Protein AF-A0A7S1QTH7-F1 (afdb_monomer_lite)

Sequence (129 aa):
GIDVVLNSLSHDDYIPRSLALLRKGGRFMEIGKRGIWSHEQMRAARPDVMYEKIAADTMMEKESWRYNEYLKRLLSRAQEGHLRPINVHSFQGLERGVAAMQFLQRASNIGKVVISQPSRMACRPDAAP

pLDDT: mean 91.62, std 9.99, range [51.38, 98.38]

Organism: Alexandrium catenella (NCBI:txid2925)

Radius of gyration: 20.34 Å; chains: 1; bounding box: 53×31×50 Å

Secondary structure (DSSP, 8-state):
-EEEEEE---STTHHHHHHHHEEEEEEEEE---SSPPPHHHHHHH-TTSEEEE--HHHHHHH-HHHHHHHHHHHHHHHHTT--PPPPEEEEESGGGHHHHHHHHHTT--SSEEEEE---S-PPPTT---

Structure (mmCIF, N/CA/C/O backbone):
data_AF-A0A7S1QTH7-F1
#
_entry.id   AF-A0A7S1QTH7-F1
#
loop_
_atom_site.group_PDB
_atom_site.id
_atom_site.type_symbol
_atom_site.label_atom_id
_atom_site.label_alt_id
_atom_site.label_comp_id
_atom_site.label_asym_id
_atom_site.label_entity_id
_atom_site.label_seq_id
_atom_site.pdbx_PDB_ins_code
_atom_site.Cartn_x
_atom_site.Cartn_y
_atom_site.Cartn_z
_atom_site.occupancy
_atom_site.B_iso_or_equiv
_atom_site.auth_seq_id
_ato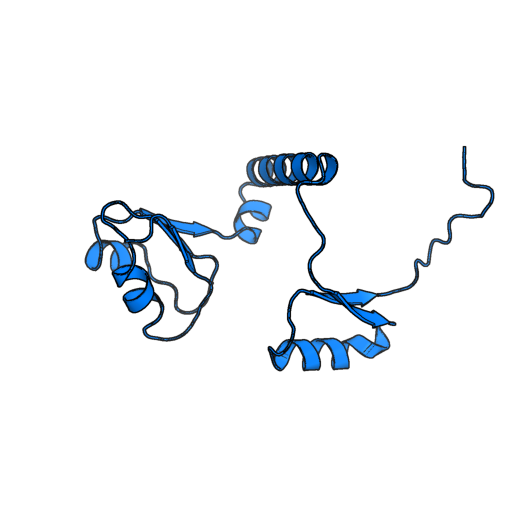m_site.auth_comp_id
_atom_site.auth_asym_id
_atom_site.auth_atom_id
_atom_site.pdbx_PDB_model_num
ATOM 1 N N . GLY A 1 1 ? 1.737 -13.104 -18.214 1.00 88.88 1 GLY A N 1
ATOM 2 C CA . GLY A 1 1 ? 2.235 -12.265 -17.107 1.00 88.88 1 GLY A CA 1
ATOM 3 C C . GLY A 1 1 ? 1.075 -11.555 -16.445 1.00 88.88 1 GLY A C 1
ATOM 4 O O . GLY A 1 1 ? -0.009 -11.546 -17.012 1.00 88.88 1 GLY A O 1
ATOM 5 N N . ILE A 1 2 ? 1.316 -10.978 -15.274 1.00 96.44 2 ILE A N 1
ATOM 6 C CA . ILE A 1 2 ? 0.335 -10.258 -14.452 1.00 96.44 2 ILE A CA 1
ATOM 7 C C . ILE A 1 2 ? -0.013 -8.908 -15.097 1.00 96.44 2 ILE A C 1
ATOM 9 O O . ILE A 1 2 ? 0.875 -8.237 -15.625 1.00 96.44 2 ILE A O 1
ATOM 13 N N . ASP A 1 3 ? -1.288 -8.507 -15.046 1.00 97.94 3 ASP A N 1
ATOM 14 C CA . ASP A 1 3 ? -1.774 -7.223 -15.570 1.00 97.94 3 ASP A CA 1
ATOM 15 C C . ASP A 1 3 ? -1.346 -6.026 -14.719 1.00 97.94 3 ASP A C 1
ATOM 17 O O . ASP A 1 3 ? -0.925 -4.994 -15.248 1.00 97.94 3 ASP A O 1
ATOM 21 N N . VAL A 1 4 ? -1.492 -6.160 -13.399 1.00 98.00 4 VAL A N 1
ATOM 22 C CA . VAL A 1 4 ? -1.247 -5.100 -12.423 1.00 98.00 4 VAL A CA 1
ATOM 23 C C . VAL A 1 4 ? -0.504 -5.667 -11.222 1.00 98.00 4 VAL A C 1
ATOM 25 O O . VAL A 1 4 ? -0.953 -6.630 -10.608 1.00 98.00 4 VAL A O 1
ATOM 28 N N . VAL A 1 5 ? 0.601 -5.031 -10.859 1.00 97.19 5 VAL A N 1
ATOM 29 C CA . VAL A 1 5 ? 1.278 -5.230 -9.577 1.00 97.19 5 VAL A CA 1
ATOM 30 C C . VAL A 1 5 ? 0.930 -4.047 -8.688 1.00 97.19 5 VAL A C 1
ATOM 32 O O . VAL A 1 5 ? 1.106 -2.905 -9.102 1.00 97.19 5 VAL A O 1
ATOM 35 N N . LEU A 1 6 ? 0.449 -4.314 -7.475 1.00 97.44 6 LEU A N 1
ATOM 36 C CA . LEU A 1 6 ? 0.318 -3.318 -6.415 1.00 97.44 6 LEU A CA 1
ATOM 37 C C . LEU A 1 6 ? 1.416 -3.583 -5.381 1.00 97.44 6 LEU A C 1
ATOM 39 O O . LEU A 1 6 ? 1.299 -4.513 -4.586 1.00 97.44 6 LEU A O 1
ATOM 43 N N . ASN A 1 7 ? 2.497 -2.809 -5.435 1.00 95.81 7 ASN A N 1
ATOM 44 C CA . ASN A 1 7 ? 3.656 -2.986 -4.570 1.00 95.81 7 ASN A CA 1
ATOM 45 C C . ASN A 1 7 ? 3.546 -2.136 -3.302 1.00 95.81 7 ASN A C 1
ATOM 47 O O . ASN A 1 7 ? 3.209 -0.956 -3.354 1.00 95.81 7 ASN A O 1
ATOM 51 N N . SER A 1 8 ? 3.888 -2.744 -2.170 1.00 93.81 8 SER A N 1
ATOM 52 C CA . SER A 1 8 ? 4.130 -2.056 -0.897 1.00 93.81 8 SER A CA 1
ATOM 53 C C . SER A 1 8 ? 5.407 -2.540 -0.212 1.00 93.81 8 SER A C 1
ATOM 55 O O . SER A 1 8 ? 5.662 -2.193 0.943 1.00 93.81 8 SER A O 1
ATOM 57 N N . LEU A 1 9 ? 6.171 -3.411 -0.875 1.00 91.88 9 LEU A N 1
ATOM 58 C CA . LEU A 1 9 ? 7.361 -4.020 -0.312 1.00 91.88 9 LEU A CA 1
ATOM 59 C C . LEU A 1 9 ? 8.527 -3.053 -0.475 1.00 91.88 9 LEU A C 1
ATOM 61 O O . LEU A 1 9 ? 8.838 -2.605 -1.576 1.00 91.88 9 LEU A O 1
ATOM 65 N N . SER A 1 10 ? 9.176 -2.750 0.643 1.00 77.69 10 SER A N 1
ATOM 66 C CA . SER A 1 10 ? 10.448 -2.034 0.672 1.00 77.69 10 SER A CA 1
ATOM 67 C C . SER A 1 10 ? 11.525 -3.034 1.044 1.00 77.69 10 SER A C 1
ATOM 69 O O . SER A 1 10 ? 11.385 -3.588 2.124 1.00 77.69 10 SER A O 1
ATOM 71 N N . HIS A 1 11 ? 12.507 -3.274 0.182 1.00 79.88 11 HIS A N 1
ATOM 72 C CA . HIS A 1 11 ? 13.832 -3.898 0.369 1.00 79.88 11 HIS A CA 1
ATOM 73 C C . HIS A 1 11 ? 14.390 -4.118 -1.046 1.00 79.88 11 HIS A C 1
ATOM 75 O O . HIS A 1 11 ? 13.629 -4.120 -2.024 1.00 79.88 11 HIS A O 1
ATOM 81 N N . ASP A 1 12 ? 15.699 -4.309 -1.141 1.00 71.06 12 ASP A N 1
ATOM 82 C CA . ASP A 1 12 ? 16.364 -4.541 -2.417 1.00 71.06 12 ASP A CA 1
ATOM 83 C C . ASP A 1 12 ? 15.789 -5.799 -3.103 1.00 71.06 12 ASP A C 1
ATOM 85 O O . ASP A 1 12 ? 15.265 -6.709 -2.459 1.00 71.06 12 ASP A O 1
ATOM 89 N N . ASP A 1 13 ? 15.802 -5.805 -4.433 1.00 83.75 13 ASP A N 1
ATOM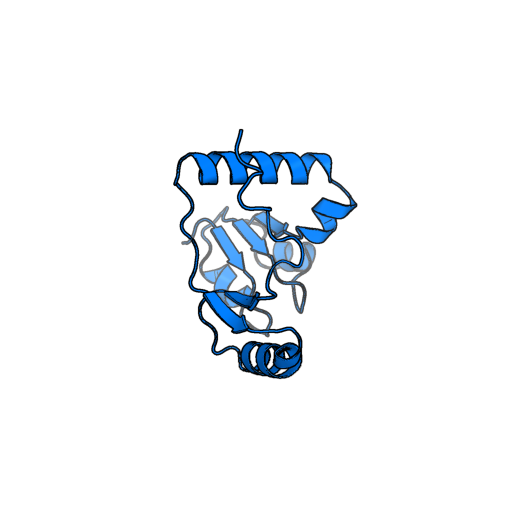 90 C CA . ASP A 1 13 ? 15.283 -6.854 -5.328 1.00 83.75 13 ASP A CA 1
ATOM 91 C C . ASP A 1 13 ? 13.761 -7.026 -5.473 1.00 83.75 13 ASP A C 1
ATOM 93 O O . ASP A 1 13 ? 13.334 -7.626 -6.467 1.00 83.75 13 ASP A O 1
ATOM 97 N N . TYR A 1 14 ? 12.905 -6.504 -4.585 1.00 90.94 14 TYR A N 1
ATOM 98 C CA . TYR A 1 14 ? 11.451 -6.723 -4.732 1.00 90.94 14 TYR A CA 1
ATOM 99 C C . TYR A 1 14 ? 10.864 -6.082 -5.995 1.00 90.94 14 TYR A C 1
ATOM 101 O O . TYR A 1 14 ? 10.020 -6.697 -6.656 1.00 90.94 14 TYR A O 1
ATOM 109 N N . ILE A 1 15 ? 11.325 -4.879 -6.357 1.00 94.00 15 ILE A N 1
ATOM 110 C CA . ILE A 1 15 ? 10.875 -4.187 -7.572 1.00 94.00 15 ILE A CA 1
ATOM 111 C C . ILE A 1 15 ? 11.310 -4.963 -8.830 1.00 94.00 15 ILE A C 1
ATOM 113 O O . ILE A 1 15 ? 10.418 -5.353 -9.586 1.00 94.00 15 ILE A O 1
ATOM 117 N N . PRO A 1 16 ? 12.604 -5.295 -9.047 1.00 94.12 16 PRO A N 1
ATOM 118 C CA . PRO A 1 16 ? 13.023 -6.136 -10.173 1.00 94.12 16 PRO A CA 1
ATOM 119 C C . PRO A 1 16 ? 12.254 -7.458 -10.293 1.00 94.12 16 PRO A C 1
ATOM 121 O O . PRO A 1 16 ? 11.796 -7.810 -11.381 1.00 94.12 16 PRO A O 1
ATOM 124 N N . ARG A 1 17 ? 12.056 -8.176 -9.177 1.00 94.00 17 ARG A N 1
ATOM 125 C CA . ARG A 1 17 ? 11.341 -9.464 -9.175 1.00 94.00 17 ARG A CA 1
ATOM 126 C C . ARG A 1 17 ? 9.872 -9.303 -9.555 1.00 94.00 17 ARG A C 1
ATOM 128 O O . ARG A 1 17 ? 9.371 -10.047 -10.393 1.00 94.00 17 ARG A O 1
ATOM 135 N N . SER A 1 18 ? 9.189 -8.316 -8.982 1.00 93.94 18 SER A N 1
ATOM 136 C CA . SER A 1 18 ? 7.776 -8.057 -9.282 1.00 93.94 18 SER A CA 1
ATOM 137 C C . SER A 1 18 ? 7.586 -7.541 -10.713 1.00 93.94 18 SER A C 1
ATOM 139 O O . SER A 1 18 ? 6.618 -7.906 -11.380 1.00 93.94 18 SER A O 1
ATOM 141 N N . LEU A 1 19 ? 8.537 -6.751 -11.226 1.00 94.00 19 LEU A N 1
ATOM 142 C CA . LEU A 1 19 ? 8.551 -6.301 -12.619 1.00 94.00 19 LEU A CA 1
ATOM 143 C C . LEU A 1 19 ? 8.673 -7.461 -13.602 1.00 94.00 19 LEU A C 1
ATOM 145 O O . LEU A 1 19 ? 7.981 -7.457 -14.618 1.00 94.00 19 LEU A O 1
ATOM 149 N N . ALA A 1 20 ? 9.501 -8.466 -13.311 1.00 94.44 20 ALA A N 1
ATOM 150 C CA . ALA A 1 20 ? 9.661 -9.634 -14.178 1.00 94.44 20 ALA A CA 1
ATOM 151 C C . ALA A 1 20 ? 8.350 -10.425 -14.373 1.00 94.44 20 ALA A C 1
ATOM 153 O O . ALA A 1 20 ? 8.168 -11.080 -15.397 1.00 94.44 20 ALA A O 1
ATOM 154 N N . LEU A 1 21 ? 7.410 -10.329 -13.426 1.00 95.12 21 LEU A N 1
ATOM 155 C CA . LEU A 1 21 ? 6.104 -10.990 -13.506 1.00 95.12 21 LEU A CA 1
ATOM 156 C C . LEU A 1 21 ? 5.082 -10.215 -14.355 1.00 95.12 21 LEU A C 1
ATOM 158 O O . LEU A 1 21 ? 4.100 -10.809 -14.821 1.00 95.12 21 LEU A O 1
ATOM 162 N N . LEU A 1 22 ? 5.282 -8.909 -14.571 1.00 97.19 22 LEU A N 1
ATOM 163 C CA . LEU A 1 22 ? 4.3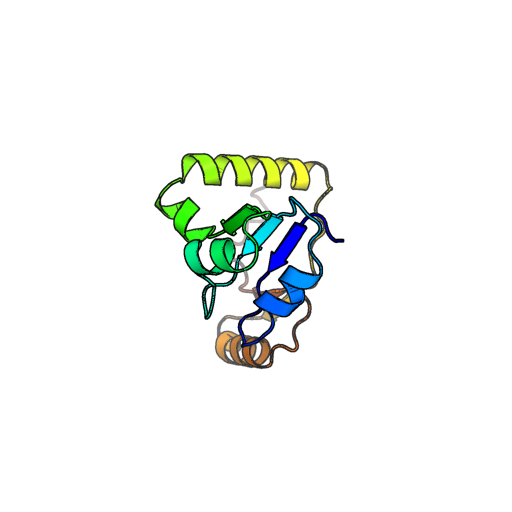70 -8.078 -15.360 1.00 97.19 22 LEU A CA 1
ATOM 164 C C . LEU A 1 22 ? 4.447 -8.415 -16.848 1.00 97.19 22 LEU A C 1
ATOM 166 O O . LEU A 1 22 ? 5.525 -8.423 -17.450 1.00 97.19 22 LEU A O 1
ATOM 170 N N . ARG A 1 23 ? 3.279 -8.593 -17.475 1.00 97.44 23 ARG A N 1
ATOM 171 C CA . ARG A 1 23 ? 3.190 -8.687 -18.941 1.00 97.44 23 ARG A CA 1
ATOM 172 C C . ARG A 1 23 ? 3.593 -7.369 -19.613 1.00 97.44 23 ARG A C 1
ATOM 174 O O . ARG A 1 23 ? 3.626 -6.315 -18.977 1.00 97.44 23 ARG A O 1
ATOM 181 N N . LYS A 1 24 ? 3.822 -7.422 -20.927 1.00 97.19 24 LYS A N 1
ATOM 182 C CA . LYS A 1 24 ? 3.985 -6.222 -21.757 1.00 97.19 24 LYS A CA 1
ATOM 183 C C . LYS A 1 24 ? 2.758 -5.310 -21.631 1.00 97.19 24 LYS A C 1
ATOM 185 O O . LYS A 1 24 ? 1.625 -5.804 -21.639 1.00 97.19 24 LYS A O 1
ATOM 190 N N . GLY A 1 25 ? 2.968 -4.003 -21.468 1.00 96.81 25 GLY A N 1
ATOM 191 C CA . GLY A 1 25 ? 1.873 -3.053 -21.225 1.00 96.81 25 GLY A CA 1
ATOM 192 C C . GLY A 1 25 ? 1.198 -3.217 -19.858 1.00 96.81 25 GLY A C 1
ATOM 193 O O . GLY A 1 25 ? 0.045 -2.817 -19.690 1.00 96.81 25 GLY A O 1
ATOM 194 N N . GLY A 1 26 ? 1.849 -3.896 -18.909 1.00 97.94 26 GLY A N 1
ATOM 195 C CA . GLY A 1 26 ? 1.366 -4.045 -17.538 1.00 97.94 26 GLY A CA 1
ATOM 196 C C . GLY A 1 26 ? 1.457 -2.741 -16.742 1.00 97.94 26 GLY A C 1
ATOM 197 O O . GLY A 1 26 ? 2.064 -1.761 -17.181 1.00 97.94 26 GLY A O 1
ATOM 198 N N . ARG A 1 27 ? 0.848 -2.728 -15.554 1.00 98.38 27 ARG A N 1
ATOM 199 C CA . ARG A 1 27 ? 0.829 -1.565 -14.657 1.00 98.38 27 ARG A CA 1
ATOM 200 C C . ARG A 1 27 ? 1.516 -1.899 -13.338 1.00 98.38 27 ARG A C 1
ATOM 202 O O . ARG A 1 27 ? 1.110 -2.828 -12.648 1.00 98.38 27 ARG A O 1
ATOM 209 N N . PHE A 1 28 ? 2.519 -1.121 -12.967 1.00 97.94 28 PHE A N 1
ATOM 210 C CA . PHE A 1 28 ? 3.178 -1.199 -11.673 1.00 97.94 28 PHE A CA 1
ATOM 211 C C . PHE A 1 28 ? 2.701 -0.031 -10.803 1.00 97.94 28 PHE A C 1
ATOM 213 O O . PHE A 1 28 ? 2.994 1.127 -11.086 1.00 97.94 28 PHE A O 1
ATOM 220 N N . MET A 1 29 ? 1.926 -0.334 -9.768 1.00 97.81 29 MET A N 1
ATOM 221 C CA . MET A 1 29 ? 1.330 0.636 -8.852 1.00 97.81 29 MET A CA 1
ATOM 222 C C . MET A 1 29 ? 2.063 0.584 -7.519 1.00 97.81 29 MET A C 1
ATOM 224 O O . MET A 1 29 ? 2.018 -0.433 -6.833 1.00 97.81 29 MET A O 1
ATOM 228 N N . GLU A 1 30 ? 2.735 1.663 -7.144 1.00 96.94 30 GLU A N 1
ATOM 229 C CA . GLU A 1 30 ? 3.553 1.729 -5.934 1.00 96.94 30 GLU A CA 1
ATOM 230 C C . GLU A 1 30 ? 2.826 2.489 -4.825 1.00 96.94 30 GLU A C 1
ATOM 232 O O . GLU A 1 30 ? 2.542 3.675 -4.979 1.00 96.94 30 GLU A O 1
ATOM 237 N N . ILE A 1 31 ? 2.539 1.821 -3.705 1.00 96.75 31 ILE A N 1
ATOM 238 C CA . ILE A 1 31 ? 2.011 2.455 -2.482 1.00 96.75 31 ILE A CA 1
ATOM 239 C C . ILE A 1 31 ? 3.073 2.569 -1.379 1.00 96.75 31 ILE A C 1
ATOM 241 O O . ILE A 1 31 ? 2.844 3.227 -0.362 1.00 96.75 31 ILE A O 1
ATOM 245 N N . GLY A 1 32 ? 4.236 1.934 -1.555 1.00 93.69 32 GLY A N 1
ATOM 246 C CA . GLY A 1 32 ? 5.392 2.122 -0.693 1.00 93.69 32 GLY A CA 1
ATOM 247 C C . GLY A 1 32 ? 5.986 3.527 -0.824 1.00 93.69 32 GLY A C 1
ATOM 248 O O . GLY A 1 32 ? 5.759 4.252 -1.790 1.00 93.69 32 GLY A O 1
ATOM 249 N N . LYS A 1 33 ? 6.775 3.929 0.177 1.00 92.69 33 LYS A N 1
ATOM 250 C CA . LYS A 1 33 ? 7.485 5.225 0.179 1.00 92.69 33 LYS A CA 1
ATOM 251 C C . LYS A 1 33 ? 8.999 5.100 0.303 1.00 92.69 33 LYS A C 1
ATOM 253 O O . LYS A 1 33 ? 9.720 6.023 -0.060 1.00 92.69 33 LYS A O 1
ATOM 258 N N . ARG A 1 34 ? 9.494 3.973 0.820 1.00 92.12 34 ARG A N 1
ATOM 259 C CA . ARG A 1 34 ? 10.926 3.740 1.053 1.00 92.12 34 ARG A CA 1
ATOM 260 C C . ARG A 1 34 ? 11.508 2.890 -0.067 1.00 92.12 34 ARG A C 1
ATOM 262 O O . ARG A 1 34 ? 10.930 1.855 -0.380 1.00 92.12 34 ARG A O 1
ATOM 269 N N . GLY A 1 35 ? 12.655 3.296 -0.611 1.00 90.69 35 GLY A N 1
ATOM 270 C CA . GLY A 1 35 ? 13.373 2.522 -1.633 1.00 90.69 35 GLY A CA 1
ATOM 271 C C . GLY A 1 35 ? 12.620 2.371 -2.960 1.00 90.69 35 GLY A C 1
ATOM 272 O O . GLY A 1 35 ? 12.915 1.461 -3.727 1.00 90.69 35 GLY A O 1
ATOM 273 N N . ILE A 1 36 ? 11.635 3.232 -3.229 1.00 94.31 36 ILE A N 1
ATOM 274 C CA . ILE A 1 36 ? 10.856 3.189 -4.470 1.00 94.31 36 ILE A CA 1
ATOM 275 C C . ILE A 1 36 ? 11.664 3.747 -5.639 1.00 94.31 36 ILE A C 1
ATOM 277 O O . ILE A 1 36 ? 12.443 4.687 -5.477 1.00 94.31 36 ILE A O 1
ATOM 281 N N . TRP A 1 37 ? 11.429 3.226 -6.840 1.00 95.31 37 TRP A N 1
ATOM 282 C CA . TRP A 1 37 ? 12.112 3.712 -8.036 1.00 95.31 37 TRP A CA 1
ATOM 283 C C . TRP A 1 37 ? 11.592 5.077 -8.501 1.00 95.31 37 TRP A C 1
ATOM 285 O O . TRP A 1 37 ? 10.429 5.461 -8.290 1.00 95.31 37 TRP A O 1
ATOM 295 N N . SER A 1 38 ? 12.458 5.830 -9.173 1.00 96.44 38 SER A N 1
ATOM 296 C CA . SER A 1 38 ? 12.053 6.968 -9.990 1.00 96.44 38 SER A CA 1
ATOM 297 C C . SER A 1 38 ? 11.366 6.481 -11.274 1.00 96.44 38 SER A C 1
ATOM 299 O O . SER A 1 38 ? 11.538 5.342 -11.710 1.00 96.44 38 SER A O 1
ATOM 301 N N . HIS A 1 39 ? 10.582 7.354 -11.910 1.00 97.44 39 HIS A N 1
ATOM 302 C CA . HIS A 1 39 ? 10.001 7.037 -13.218 1.00 97.44 39 HIS A CA 1
ATOM 303 C C . HIS A 1 39 ? 11.074 6.815 -14.293 1.00 97.44 39 HIS A C 1
ATOM 305 O O . HIS A 1 39 ? 10.842 6.084 -15.249 1.00 97.44 39 HIS A O 1
ATOM 311 N N . GLU A 1 40 ? 12.243 7.436 -14.140 1.00 98.06 40 GLU A N 1
ATOM 312 C CA . GLU A 1 40 ? 13.384 7.248 -15.033 1.00 98.06 40 GLU A CA 1
ATOM 313 C C . GLU A 1 40 ? 13.996 5.854 -14.880 1.00 98.06 40 GLU A C 1
ATOM 315 O O . GLU A 1 40 ? 14.117 5.147 -15.876 1.00 98.06 40 GLU A O 1
ATOM 320 N N . GLN A 1 41 ? 14.273 5.416 -13.646 1.00 96.88 41 GLN A N 1
ATOM 321 C CA . GLN A 1 41 ? 14.749 4.055 -13.367 1.00 96.88 41 GLN A CA 1
ATOM 322 C C . GLN A 1 41 ? 13.782 3.007 -13.925 1.00 96.88 41 GLN A C 1
ATOM 324 O O . GLN A 1 41 ? 14.199 2.048 -14.572 1.00 96.88 41 GLN A O 1
ATOM 329 N N . MET A 1 42 ? 12.478 3.225 -13.736 1.00 97.00 42 MET A N 1
ATOM 330 C CA . MET A 1 42 ? 11.461 2.330 -14.272 1.00 97.00 42 MET A CA 1
ATOM 331 C C . MET A 1 42 ? 11.453 2.298 -15.802 1.00 97.00 42 MET A C 1
ATOM 333 O O . MET A 1 42 ? 11.453 1.216 -16.381 1.00 97.00 42 MET A O 1
ATOM 337 N N . ARG A 1 43 ? 11.475 3.460 -16.467 1.00 97.25 43 ARG A N 1
ATOM 338 C CA . ARG A 1 43 ? 11.516 3.528 -17.936 1.00 97.25 43 ARG A CA 1
ATOM 339 C C . ARG A 1 43 ? 12.777 2.896 -18.511 1.00 97.25 43 ARG A C 1
ATOM 341 O O . ARG A 1 43 ? 12.691 2.271 -19.559 1.00 97.25 43 ARG A O 1
ATOM 348 N N . ALA A 1 44 ? 13.917 3.034 -17.837 1.00 97.38 44 ALA A N 1
ATOM 349 C CA . ALA A 1 44 ? 15.158 2.399 -18.260 1.00 97.38 44 ALA A CA 1
ATOM 350 C C . ALA A 1 44 ? 15.062 0.863 -18.203 1.00 97.38 44 ALA A C 1
ATOM 352 O O . ALA A 1 44 ? 15.535 0.184 -19.109 1.00 97.38 44 ALA A O 1
ATOM 353 N N . ALA A 1 45 ? 14.418 0.313 -17.169 1.00 96.06 45 ALA A N 1
ATOM 354 C CA . ALA A 1 45 ? 14.297 -1.133 -16.984 1.00 96.06 45 ALA A CA 1
ATOM 355 C C . ALA A 1 45 ? 13.145 -1.773 -17.784 1.00 96.06 45 ALA A C 1
ATOM 357 O O . ALA A 1 45 ? 13.287 -2.873 -18.318 1.00 96.06 45 ALA A O 1
ATOM 358 N N . ARG A 1 46 ? 11.981 -1.119 -17.829 1.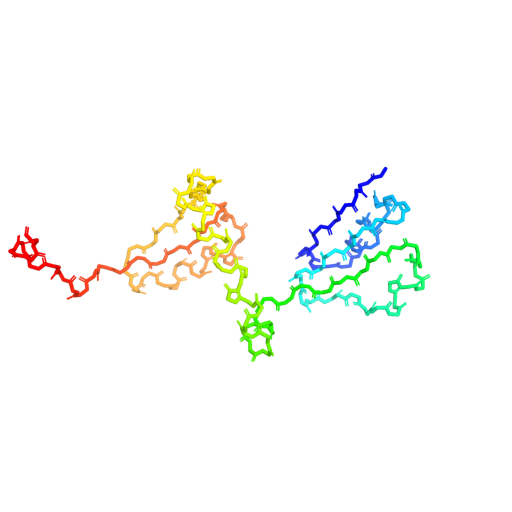00 96.44 46 ARG A N 1
ATOM 359 C CA . ARG A 1 46 ? 10.738 -1.600 -18.451 1.00 96.44 46 ARG A CA 1
ATOM 360 C C . ARG A 1 46 ? 9.997 -0.430 -19.112 1.00 96.44 46 ARG A C 1
ATOM 362 O O . ARG A 1 46 ? 8.982 0.034 -18.596 1.00 96.44 46 ARG A O 1
ATOM 369 N N . PRO A 1 47 ? 10.463 0.062 -20.272 1.00 96.88 47 PRO A N 1
ATOM 370 C CA . PRO A 1 47 ? 9.807 1.175 -20.969 1.00 96.88 47 PRO A CA 1
ATOM 371 C C . PRO A 1 47 ? 8.383 0.837 -21.436 1.00 96.88 47 PRO A C 1
ATOM 373 O O . PRO A 1 47 ? 7.604 1.726 -21.763 1.00 96.88 47 PRO A O 1
ATOM 376 N N . ASP A 1 48 ? 8.042 -0.450 -21.476 1.00 97.25 48 ASP A N 1
ATOM 377 C CA . ASP A 1 48 ? 6.751 -0.973 -21.898 1.00 97.25 48 ASP A CA 1
ATOM 378 C C . ASP A 1 48 ? 5.701 -1.049 -20.777 1.00 97.25 48 ASP A C 1
ATOM 380 O O . ASP A 1 48 ? 4.574 -1.454 -21.063 1.00 97.25 48 ASP A O 1
ATOM 384 N N . VAL A 1 49 ? 6.036 -0.713 -19.523 1.00 97.38 49 VAL A N 1
ATOM 385 C CA . VAL A 1 49 ? 5.075 -0.733 -18.405 1.00 97.38 49 VAL A CA 1
ATOM 386 C C . VAL A 1 49 ? 4.684 0.672 -17.969 1.00 97.38 49 VAL A C 1
ATOM 388 O O . VAL A 1 49 ? 5.483 1.607 -17.980 1.00 97.38 49 VAL A O 1
ATOM 391 N N . MET A 1 50 ? 3.438 0.811 -17.527 1.00 98.12 50 MET A N 1
ATOM 392 C CA . MET A 1 50 ? 2.977 2.020 -16.857 1.00 98.12 50 MET A CA 1
ATOM 393 C C . MET A 1 50 ? 3.373 1.949 -15.384 1.00 98.12 50 MET A C 1
ATOM 395 O O . MET A 1 50 ? 3.102 0.941 -14.733 1.00 98.12 50 MET A O 1
ATOM 399 N N . TYR A 1 51 ? 3.966 3.008 -14.847 1.00 97.94 51 TYR A N 1
ATOM 400 C CA . TYR A 1 51 ? 4.364 3.075 -13.445 1.00 97.94 51 TYR A CA 1
ATOM 401 C C . TYR A 1 51 ? 3.824 4.328 -12.797 1.00 97.94 51 TYR A C 1
ATOM 403 O O . TYR A 1 51 ? 4.029 5.415 -13.325 1.00 97.94 51 TYR A O 1
ATOM 411 N N . GLU A 1 52 ? 3.144 4.150 -11.670 1.00 97.19 52 GLU A N 1
ATOM 412 C CA . GLU A 1 52 ? 2.521 5.237 -10.927 1.00 97.19 52 GLU A CA 1
ATOM 413 C C . GLU A 1 52 ? 2.695 5.044 -9.425 1.00 97.19 52 GLU A C 1
ATOM 415 O O . GLU A 1 52 ? 2.600 3.930 -8.901 1.00 97.19 52 GLU A O 1
ATOM 420 N N . LYS A 1 53 ? 2.907 6.160 -8.728 1.00 96.19 53 LYS A N 1
ATOM 421 C CA . LYS A 1 53 ? 2.985 6.217 -7.265 1.00 96.19 53 LYS A CA 1
ATOM 422 C C . LYS A 1 53 ? 1.625 6.632 -6.720 1.00 96.19 53 LYS A C 1
ATOM 424 O O . LYS A 1 53 ? 1.156 7.734 -6.990 1.00 96.19 53 LYS A O 1
ATOM 429 N N . ILE A 1 54 ? 0.995 5.766 -5.937 1.00 95.06 54 ILE A N 1
ATOM 430 C CA . ILE A 1 54 ? -0.299 6.020 -5.308 1.00 95.06 54 ILE A CA 1
ATOM 431 C C . ILE A 1 54 ? -0.055 6.474 -3.866 1.00 95.06 54 ILE A C 1
ATOM 433 O O . ILE A 1 54 ? 0.199 5.666 -2.976 1.00 95.06 54 ILE A O 1
ATOM 437 N N . ALA A 1 55 ? -0.164 7.782 -3.632 1.00 93.75 55 ALA A N 1
ATOM 438 C CA . ALA A 1 55 ? 0.006 8.400 -2.319 1.00 93.75 55 ALA A CA 1
ATOM 439 C C . ALA A 1 55 ? -1.299 9.075 -1.871 1.00 93.75 55 ALA A C 1
ATOM 441 O O . ALA A 1 55 ? -1.562 10.233 -2.197 1.00 93.75 55 ALA A O 1
ATOM 442 N N . ALA A 1 56 ? -2.133 8.335 -1.133 1.00 92.69 56 ALA A N 1
ATOM 443 C CA . ALA A 1 56 ? -3.439 8.821 -0.685 1.00 92.69 56 ALA A CA 1
ATOM 444 C C . ALA A 1 56 ? -3.338 10.084 0.188 1.00 92.69 56 ALA A C 1
ATOM 446 O O . ALA A 1 56 ? -4.172 10.971 0.065 1.00 92.69 56 ALA A O 1
ATOM 447 N N . ASP A 1 57 ? -2.296 10.201 1.011 1.00 93.25 57 ASP A N 1
ATOM 448 C CA . ASP A 1 57 ? -2.028 11.380 1.838 1.00 93.25 57 ASP A CA 1
ATOM 449 C C . ASP A 1 57 ? -1.728 12.623 0.992 1.00 93.25 57 ASP A C 1
ATOM 451 O O . ASP A 1 57 ? -2.329 13.674 1.191 1.00 93.25 57 ASP A O 1
ATOM 455 N N . THR A 1 58 ? -0.889 12.487 -0.038 1.00 93.75 58 THR A N 1
ATOM 456 C CA . THR A 1 58 ? -0.628 13.593 -0.968 1.00 93.75 58 THR A CA 1
ATOM 457 C C . THR A 1 58 ? -1.887 13.981 -1.746 1.00 93.75 58 THR A C 1
ATOM 459 O O . THR A 1 58 ? -2.123 15.165 -1.974 1.00 93.75 58 THR A O 1
ATOM 462 N N . MET A 1 59 ? -2.722 13.010 -2.131 1.00 93.62 59 MET A N 1
ATOM 463 C CA . MET A 1 59 ? -4.008 13.289 -2.781 1.00 93.62 59 MET A CA 1
ATOM 464 C C . MET A 1 59 ? -4.982 14.003 -1.842 1.00 93.62 59 MET A C 1
ATOM 466 O O . MET A 1 59 ? -5.677 14.911 -2.280 1.00 93.62 59 MET A O 1
ATOM 470 N N . MET A 1 60 ? -5.030 13.631 -0.561 1.00 93.94 60 MET A N 1
ATOM 471 C CA . MET A 1 60 ? -5.846 14.330 0.436 1.00 93.94 60 MET A CA 1
ATOM 472 C C . MET A 1 60 ? -5.454 15.803 0.554 1.00 93.94 60 MET A C 1
ATOM 474 O O . MET A 1 60 ? -6.330 16.662 0.609 1.00 93.94 60 MET A O 1
ATOM 478 N N . GLU A 1 61 ? -4.152 16.086 0.565 1.00 95.31 61 GLU A N 1
ATOM 479 C CA . GLU A 1 61 ? -3.615 17.440 0.717 1.00 95.31 61 GLU A CA 1
ATOM 480 C C . GLU A 1 61 ? -3.751 18.286 -0.557 1.00 95.31 61 GLU A C 1
ATOM 482 O O . GLU A 1 61 ? -4.102 19.461 -0.479 1.00 95.31 61 GLU A O 1
ATOM 487 N N . LYS A 1 62 ? -3.470 17.709 -1.733 1.00 96.38 62 LYS A N 1
ATOM 488 C CA . LYS A 1 62 ? -3.321 18.460 -2.996 1.00 96.38 62 LYS A CA 1
ATOM 489 C C . LYS A 1 62 ? -4.481 18.291 -3.977 1.00 96.38 62 LYS A C 1
ATOM 491 O O . LYS A 1 62 ? -4.699 19.154 -4.820 1.00 96.38 62 LYS A O 1
ATOM 496 N N . GLU A 1 63 ? -5.225 17.194 -3.882 1.00 95.19 63 GLU A N 1
ATOM 497 C CA . GLU A 1 63 ? -6.304 16.807 -4.803 1.00 95.19 63 GLU A CA 1
ATOM 498 C C . GLU A 1 63 ? -7.562 16.383 -4.020 1.00 95.19 63 GLU A C 1
ATOM 500 O O . GLU A 1 63 ? -8.197 15.366 -4.315 1.00 95.19 63 GLU A O 1
ATOM 505 N N . SER A 1 64 ? -7.928 17.153 -2.991 1.00 94.31 64 SER A N 1
ATOM 506 C CA . SER A 1 64 ? -8.991 16.803 -2.035 1.00 94.31 64 SER A CA 1
ATOM 507 C C . SER A 1 64 ? -10.341 16.492 -2.696 1.00 94.31 64 SER A C 1
ATOM 509 O O . SER A 1 64 ? -11.039 15.572 -2.264 1.00 94.31 64 SER A O 1
ATOM 511 N N . TRP A 1 65 ? -10.687 17.188 -3.785 1.00 95.56 65 TRP A N 1
ATOM 512 C CA . TRP A 1 65 ? -11.884 16.917 -4.591 1.00 95.56 65 TRP A CA 1
ATOM 513 C C . TRP A 1 65 ? -11.868 15.495 -5.167 1.00 95.56 65 TRP A C 1
ATOM 515 O O . TRP A 1 65 ? -12.848 14.760 -5.067 1.00 95.56 65 TRP A O 1
ATOM 525 N N . ARG A 1 66 ? -10.726 15.065 -5.707 1.00 94.00 66 ARG A N 1
ATOM 526 C CA . ARG A 1 66 ? -10.549 13.742 -6.302 1.00 94.00 66 ARG A CA 1
ATOM 527 C C . ARG A 1 66 ? -10.550 12.663 -5.228 1.00 94.00 66 ARG A C 1
ATOM 529 O O . ARG A 1 66 ? -11.154 11.608 -5.408 1.00 94.00 66 ARG A O 1
ATOM 536 N N . TYR A 1 67 ? -9.909 12.936 -4.092 1.00 95.00 67 TYR A N 1
ATOM 537 C CA . TYR A 1 67 ? -9.951 12.054 -2.930 1.00 95.00 67 TYR A CA 1
ATOM 538 C C . TYR A 1 67 ? -11.387 11.855 -2.415 1.00 95.00 67 TYR A C 1
ATOM 540 O O . TYR A 1 67 ? -11.793 10.725 -2.139 1.00 95.00 67 TYR A O 1
ATOM 548 N N . ASN A 1 68 ? -12.188 12.924 -2.360 1.00 95.88 68 ASN A N 1
ATOM 549 C CA . ASN A 1 68 ? -13.596 12.860 -1.970 1.00 95.88 68 ASN A CA 1
ATOM 550 C C . ASN A 1 68 ? -14.428 11.980 -2.918 1.00 95.88 68 ASN A C 1
ATOM 552 O O . ASN A 1 68 ? -15.225 11.168 -2.451 1.00 95.88 68 ASN A O 1
ATOM 556 N N . GLU A 1 69 ? -14.194 12.062 -4.229 1.00 96.56 69 GLU A N 1
ATOM 557 C CA . GLU A 1 69 ? -14.850 11.183 -5.206 1.00 96.56 69 GLU A CA 1
ATOM 558 C C . GLU A 1 69 ? -14.516 9.699 -4.978 1.00 96.56 69 GLU A C 1
ATOM 560 O O . GLU A 1 69 ? -15.396 8.835 -5.058 1.00 96.56 69 GLU A O 1
ATOM 565 N N . TYR A 1 70 ? -13.271 9.374 -4.615 1.00 95.00 70 TYR A N 1
ATOM 566 C CA . TYR A 1 70 ? -12.910 8.004 -4.236 1.00 95.00 70 TYR A CA 1
ATOM 567 C C . TYR A 1 70 ? -13.594 7.551 -2.941 1.00 95.00 70 TYR A C 1
ATOM 569 O O . TYR A 1 70 ? -14.061 6.412 -2.871 1.00 95.00 70 TYR A O 1
ATOM 577 N N . LEU A 1 71 ? -13.711 8.430 -1.941 1.00 95.38 71 LEU A N 1
ATOM 578 C CA . LEU A 1 71 ? -14.439 8.127 -0.707 1.00 95.38 71 LEU A CA 1
ATOM 579 C C . LEU A 1 71 ? -15.930 7.877 -0.957 1.00 95.38 71 LEU A C 1
ATOM 581 O O . LEU A 1 71 ? -16.472 6.918 -0.413 1.00 95.38 71 LEU A O 1
ATOM 585 N N . LYS A 1 72 ? -16.591 8.673 -1.807 1.00 96.94 72 LYS A N 1
ATOM 586 C CA . LYS A 1 72 ? -18.000 8.448 -2.181 1.00 96.94 72 LYS A CA 1
ATOM 587 C C . LYS A 1 72 ? -18.205 7.075 -2.818 1.00 96.94 72 LYS A C 1
ATOM 589 O O . LYS A 1 72 ? -19.129 6.355 -2.448 1.00 96.94 72 LYS A O 1
ATOM 594 N N . ARG A 1 73 ? -17.307 6.678 -3.724 1.00 96.12 73 ARG A N 1
ATOM 595 C CA . ARG A 1 73 ? -17.326 5.339 -4.340 1.00 96.12 73 ARG A CA 1
ATOM 596 C C . ARG A 1 73 ? -17.120 4.229 -3.311 1.00 96.12 73 ARG A C 1
ATOM 598 O O . ARG A 1 73 ? -17.774 3.196 -3.388 1.00 96.12 73 ARG A O 1
ATOM 605 N N . LEU A 1 74 ? -16.218 4.429 -2.349 1.00 95.25 74 LEU A N 1
ATOM 606 C CA . LEU A 1 74 ? -16.008 3.475 -1.260 1.00 95.25 74 LEU A CA 1
ATOM 607 C C . LEU A 1 74 ? -17.267 3.338 -0.389 1.00 95.25 74 LEU A C 1
ATOM 609 O O . LEU A 1 74 ? -17.644 2.220 -0.046 1.00 95.25 74 LEU A O 1
ATOM 613 N N . LEU A 1 75 ? -17.923 4.457 -0.068 1.00 95.94 75 LEU A N 1
ATOM 614 C CA . LEU A 1 75 ? -19.147 4.491 0.731 1.00 95.94 75 LEU A CA 1
ATOM 615 C C . LEU A 1 75 ? -20.316 3.786 0.040 1.00 95.94 75 LEU A C 1
ATOM 617 O O . LEU A 1 75 ? -20.969 2.982 0.698 1.00 95.94 75 LEU A O 1
ATOM 621 N N . SER A 1 76 ? -20.549 4.007 -1.260 1.00 96.75 76 SER A N 1
ATOM 622 C CA . SER A 1 76 ? -21.630 3.295 -1.970 1.00 96.75 76 SER A CA 1
ATOM 623 C C . SER A 1 76 ? -21.392 1.783 -1.949 1.00 96.75 76 SER A C 1
ATOM 625 O O . SER A 1 76 ? -22.275 1.030 -1.551 1.00 96.75 76 SER A O 1
ATOM 627 N N . ARG A 1 77 ? -20.154 1.328 -2.192 1.00 96.19 77 ARG A N 1
ATOM 628 C CA . ARG A 1 77 ? -19.806 -0.098 -2.065 1.00 96.19 77 ARG A CA 1
ATOM 629 C C . ARG A 1 77 ? -19.998 -0.642 -0.648 1.00 96.19 77 ARG A C 1
ATOM 631 O O . ARG A 1 77 ? -20.320 -1.817 -0.489 1.00 96.19 77 ARG A O 1
ATOM 638 N N . ALA A 1 78 ? -19.765 0.174 0.379 1.00 94.38 78 ALA A N 1
ATOM 639 C CA . ALA A 1 78 ? -20.035 -0.210 1.762 1.00 94.38 78 ALA A CA 1
ATOM 640 C C . ALA A 1 78 ? -21.543 -0.372 2.009 1.00 94.38 78 ALA A C 1
ATOM 642 O O . ALA A 1 78 ? -21.959 -1.381 2.572 1.00 94.38 78 ALA A O 1
ATOM 643 N N . GLN A 1 79 ? -22.348 0.591 1.554 1.00 95.19 79 GLN A N 1
ATOM 644 C CA . GLN A 1 79 ? -23.811 0.589 1.679 1.00 95.19 79 GLN A CA 1
ATOM 645 C C . GLN A 1 79 ? -24.456 -0.577 0.920 1.00 95.19 79 GLN A C 1
ATOM 647 O O . GLN A 1 79 ? -25.400 -1.183 1.412 1.00 95.19 79 GLN A O 1
ATOM 652 N N . GLU A 1 80 ? -23.900 -0.938 -0.234 1.00 96.69 80 GLU A N 1
ATOM 653 C CA . GLU A 1 80 ? -24.303 -2.096 -1.042 1.00 96.69 80 GLU A CA 1
ATOM 654 C C . GLU A 1 80 ? -23.835 -3.442 -0.447 1.00 96.69 80 GLU A C 1
ATOM 656 O O . GLU A 1 80 ? -24.108 -4.504 -1.001 1.00 96.69 80 GLU A O 1
ATOM 661 N N . GLY A 1 81 ? -23.103 -3.432 0.675 1.00 94.56 81 GLY A N 1
ATOM 662 C CA . GLY A 1 81 ? -22.618 -4.646 1.336 1.00 94.56 81 GLY A CA 1
ATOM 663 C C . GLY A 1 81 ? -21.449 -5.338 0.621 1.00 94.56 81 GLY A C 1
ATOM 664 O O . GLY A 1 81 ? -21.098 -6.471 0.955 1.00 94.56 81 GLY A O 1
ATOM 665 N N . HIS A 1 82 ? -20.802 -4.673 -0.342 1.00 95.44 82 HIS A N 1
ATOM 666 C CA . HIS A 1 82 ? -19.643 -5.213 -1.063 1.00 95.44 82 HIS A CA 1
ATOM 667 C C . HIS A 1 82 ? -18.342 -5.180 -0.253 1.00 95.44 82 HIS A C 1
ATOM 669 O O . HIS A 1 82 ? -17.359 -5.813 -0.649 1.00 95.44 82 HIS A O 1
ATOM 675 N N . LEU A 1 83 ? -18.303 -4.440 0.857 1.00 93.12 83 LEU A N 1
ATOM 676 C CA . LEU A 1 83 ? -17.147 -4.365 1.746 1.00 93.12 83 LEU A CA 1
ATOM 677 C C . LEU A 1 83 ? -17.427 -5.138 3.031 1.00 93.12 83 LEU A C 1
ATOM 679 O O . LEU A 1 83 ? -18.370 -4.839 3.758 1.00 93.12 83 LEU A O 1
ATOM 683 N N . ARG A 1 84 ? -16.573 -6.119 3.326 1.00 91.69 84 ARG A N 1
ATOM 684 C CA . ARG A 1 84 ? -16.595 -6.852 4.593 1.00 91.69 84 ARG A CA 1
ATOM 685 C C . ARG A 1 84 ? -15.503 -6.308 5.515 1.00 91.69 84 ARG A C 1
ATOM 687 O O . ARG A 1 84 ? -14.407 -6.021 5.023 1.00 91.69 84 ARG A O 1
ATOM 694 N N . PRO A 1 85 ? -15.761 -6.179 6.826 1.00 90.69 85 PRO A N 1
ATOM 695 C CA . PRO A 1 85 ? -14.718 -5.845 7.786 1.00 90.69 85 PRO A CA 1
ATOM 696 C C . PRO A 1 85 ? -13.557 -6.841 7.704 1.00 90.69 85 PRO A C 1
ATOM 698 O O . PRO A 1 85 ? -13.767 -8.044 7.551 1.00 90.69 85 PRO A O 1
ATOM 701 N N . ILE A 1 86 ? -12.330 -6.335 7.812 1.00 93.88 86 ILE A N 1
ATOM 702 C CA . ILE A 1 86 ? -11.139 -7.174 7.979 1.00 93.88 86 ILE A CA 1
ATOM 703 C C . ILE A 1 86 ? -10.994 -7.588 9.444 1.00 93.88 86 ILE A C 1
ATOM 705 O O . ILE A 1 86 ? -11.579 -6.961 10.326 1.00 93.88 86 ILE A O 1
ATOM 709 N N . ASN A 1 87 ? -10.174 -8.605 9.715 1.00 95.00 87 ASN A N 1
ATOM 710 C CA . ASN A 1 87 ? -9.857 -9.004 11.086 1.00 95.00 87 ASN A CA 1
ATOM 711 C C . ASN A 1 87 ? -9.327 -7.808 11.890 1.00 95.00 87 ASN A C 1
ATOM 713 O O . ASN A 1 87 ? -8.464 -7.063 11.417 1.00 95.00 87 ASN A O 1
ATOM 717 N N . VAL A 1 88 ? -9.846 -7.635 13.105 1.00 95.75 88 VAL A N 1
ATOM 718 C CA . VAL A 1 88 ? -9.445 -6.565 14.023 1.00 95.75 88 VAL A CA 1
ATOM 719 C C . VAL A 1 88 ? -8.868 -7.180 15.289 1.00 95.75 88 VAL A C 1
ATOM 721 O O . VAL A 1 88 ? -9.511 -8.003 15.934 1.00 95.75 88 VAL A O 1
ATOM 724 N N . HIS A 1 89 ? -7.672 -6.741 15.670 1.00 95.38 89 HIS A N 1
ATOM 725 C CA . HIS A 1 89 ? -7.089 -7.021 16.974 1.00 95.38 89 HIS A CA 1
ATOM 726 C C . HIS A 1 89 ? -7.228 -5.774 17.853 1.00 95.38 89 HIS A C 1
ATOM 728 O O . HIS A 1 89 ? -6.577 -4.757 17.597 1.00 95.38 89 HIS A O 1
ATOM 734 N N . SER A 1 90 ? -8.125 -5.836 18.840 1.00 95.06 90 SER A N 1
ATOM 735 C CA . SER A 1 90 ? -8.518 -4.677 19.646 1.00 95.06 90 SER A CA 1
ATOM 736 C C . SER A 1 90 ? -7.852 -4.680 21.017 1.00 95.06 90 SER A C 1
ATOM 738 O O . SER A 1 90 ? -7.981 -5.638 21.775 1.00 95.06 90 SER A O 1
ATOM 740 N N . PHE A 1 91 ? -7.214 -3.568 21.363 1.00 95.75 91 PHE A N 1
ATOM 741 C CA . PHE A 1 91 ? -6.748 -3.256 22.708 1.00 95.75 91 PHE A CA 1
ATOM 742 C C . PHE A 1 91 ? -7.750 -2.314 23.372 1.00 95.75 91 PHE A C 1
ATOM 744 O O . PHE A 1 91 ? -8.031 -1.239 22.844 1.00 95.75 91 PHE A O 1
ATOM 751 N N . GLN A 1 92 ? -8.307 -2.708 24.514 1.00 94.44 92 GLN A N 1
ATOM 752 C CA . GLN A 1 92 ? -9.233 -1.857 25.260 1.00 94.44 92 GLN A CA 1
ATOM 753 C C . GLN A 1 92 ? -8.457 -0.831 26.086 1.00 94.44 92 GLN A C 1
ATOM 755 O O . GLN A 1 92 ? -7.571 -1.218 26.843 1.00 94.44 92 GLN A O 1
ATOM 760 N N . GLY A 1 93 ? -8.804 0.448 25.918 1.00 92.19 93 GLY A N 1
ATOM 761 C CA . GLY A 1 93 ? -8.237 1.566 26.666 1.00 92.19 93 GLY A CA 1
ATOM 762 C C . GLY A 1 93 ? -6.940 2.137 26.077 1.00 92.19 93 GLY A C 1
ATOM 763 O O . GLY A 1 93 ? -6.099 1.431 25.514 1.00 92.19 93 GLY A O 1
ATOM 764 N N . LEU A 1 94 ? -6.776 3.460 26.192 1.00 92.38 94 LEU A N 1
ATOM 765 C CA . LEU A 1 94 ? -5.601 4.180 25.677 1.00 92.38 94 LEU A CA 1
ATOM 766 C C . LEU A 1 94 ? -4.309 3.810 26.419 1.00 92.38 94 LEU A C 1
ATOM 768 O O . LEU A 1 94 ? -3.226 3.878 25.840 1.00 92.38 94 LEU A O 1
ATOM 772 N N . GLU A 1 95 ? -4.410 3.360 27.668 1.00 94.38 95 GLU A N 1
ATOM 773 C CA . GLU A 1 95 ? -3.294 2.873 28.480 1.00 94.38 95 GLU A CA 1
ATOM 774 C C . GLU A 1 95 ? -2.590 1.659 27.856 1.00 94.38 95 GLU A C 1
ATOM 776 O O . GLU A 1 95 ? -1.408 1.421 28.104 1.00 94.38 95 GLU A O 1
ATOM 781 N N . ARG A 1 96 ? -3.281 0.915 26.982 1.00 95.62 96 ARG A N 1
ATOM 782 C CA . ARG A 1 96 ? -2.706 -0.206 26.228 1.00 95.62 96 ARG A CA 1
ATOM 783 C C . ARG A 1 96 ? -1.972 0.224 24.958 1.00 95.62 96 ARG A C 1
ATOM 785 O O . ARG A 1 96 ? -1.461 -0.638 24.245 1.00 95.62 96 ARG A O 1
ATOM 792 N N . GLY A 1 97 ? -1.860 1.524 24.678 1.00 95.31 97 GLY A N 1
ATOM 793 C CA . GLY A 1 97 ? -1.262 2.034 23.443 1.00 95.31 97 GLY A CA 1
ATOM 794 C C . GLY A 1 97 ? 0.164 1.544 23.186 1.00 95.31 97 GLY A C 1
ATOM 795 O O . GLY A 1 97 ? 0.475 1.129 22.072 1.00 95.31 97 GLY A O 1
ATOM 796 N N . VAL A 1 98 ? 1.013 1.490 24.218 1.00 96.69 98 VAL A N 1
ATOM 797 C CA . VAL A 1 98 ? 2.382 0.957 24.086 1.00 96.69 98 VAL A CA 1
ATOM 798 C C . VAL A 1 98 ? 2.363 -0.519 23.678 1.00 96.69 98 VAL A C 1
ATOM 800 O O . VAL A 1 98 ? 3.071 -0.907 22.751 1.00 96.69 98 VAL A O 1
ATOM 803 N N . ALA A 1 99 ? 1.514 -1.331 24.314 1.00 95.88 99 ALA A N 1
ATOM 804 C CA . ALA A 1 99 ? 1.376 -2.747 23.979 1.00 95.88 99 ALA A CA 1
ATOM 805 C C . ALA A 1 99 ? 0.848 -2.943 22.546 1.00 95.88 99 ALA A C 1
ATOM 807 O O . ALA A 1 99 ? 1.346 -3.803 21.820 1.00 95.88 99 ALA A O 1
ATOM 808 N N . ALA A 1 100 ? -0.096 -2.104 22.107 1.00 96.06 100 ALA A N 1
ATOM 809 C CA . ALA A 1 100 ? -0.618 -2.122 20.743 1.00 96.06 100 ALA A CA 1
ATOM 810 C C . ALA A 1 100 ? 0.459 -1.789 19.698 1.00 96.06 100 ALA A C 1
ATOM 812 O O . ALA A 1 100 ? 0.566 -2.469 18.676 1.00 96.06 100 ALA A O 1
ATOM 813 N N . MET A 1 101 ? 1.296 -0.785 19.971 1.00 96.31 101 MET A N 1
ATOM 814 C CA . MET A 1 101 ? 2.410 -0.414 19.094 1.00 96.31 101 MET A CA 1
ATOM 815 C C . MET A 1 101 ? 3.490 -1.499 19.049 1.00 96.31 101 MET A C 1
ATOM 817 O O . MET A 1 101 ? 3.974 -1.828 17.969 1.00 96.31 101 MET A O 1
ATOM 821 N N . GLN A 1 102 ? 3.827 -2.109 20.189 1.00 95.81 102 GLN A N 1
ATOM 822 C CA . GLN A 1 102 ? 4.750 -3.249 20.241 1.00 95.81 102 GLN A CA 1
ATOM 823 C C . GLN A 1 102 ? 4.206 -4.460 19.472 1.00 95.81 102 GLN A C 1
ATOM 825 O O . GLN A 1 102 ? 4.964 -5.142 18.783 1.00 95.81 102 GLN A O 1
ATOM 830 N N . PHE A 1 103 ? 2.898 -4.724 19.556 1.00 95.12 103 PHE A N 1
ATOM 831 C CA . PHE A 1 103 ? 2.244 -5.779 18.782 1.00 95.12 103 PHE A CA 1
ATOM 832 C C . PHE A 1 103 ? 2.332 -5.510 17.274 1.00 95.12 103 PHE A C 1
ATOM 834 O O . PHE A 1 103 ? 2.724 -6.398 16.517 1.00 95.12 103 PHE A O 1
ATOM 841 N N . LEU A 1 104 ? 2.052 -4.274 16.846 1.00 95.38 104 LEU A N 1
ATOM 842 C CA . LEU A 1 104 ? 2.183 -3.849 15.450 1.00 95.38 104 LEU A CA 1
ATOM 843 C C . LEU A 1 104 ? 3.634 -3.951 14.944 1.00 95.38 104 LEU A C 1
ATOM 845 O O . LEU A 1 104 ? 3.868 -4.421 13.834 1.00 95.38 104 LEU A O 1
ATOM 849 N N . GLN A 1 105 ? 4.616 -3.553 15.758 1.00 95.75 105 GLN A N 1
ATOM 850 C CA . GLN A 1 105 ? 6.038 -3.565 15.394 1.00 95.75 105 GLN A CA 1
ATOM 851 C C . GLN A 1 105 ? 6.566 -4.973 15.083 1.00 95.75 105 GLN A C 1
ATOM 853 O O . GLN A 1 105 ? 7.437 -5.124 14.230 1.00 95.75 105 GLN A O 1
ATOM 858 N N . ARG A 1 106 ? 6.033 -6.011 15.740 1.00 94.69 106 ARG A N 1
ATOM 859 C CA . ARG A 1 106 ? 6.403 -7.416 15.483 1.00 94.69 106 ARG A CA 1
ATOM 860 C C . ARG A 1 106 ? 5.893 -7.940 14.136 1.00 94.69 106 ARG A C 1
ATOM 862 O O . ARG A 1 106 ? 6.199 -9.078 13.792 1.00 94.69 106 ARG A O 1
ATOM 869 N N . ALA A 1 107 ? 5.088 -7.157 13.408 1.00 88.25 107 ALA A N 1
ATOM 870 C CA . ALA A 1 107 ?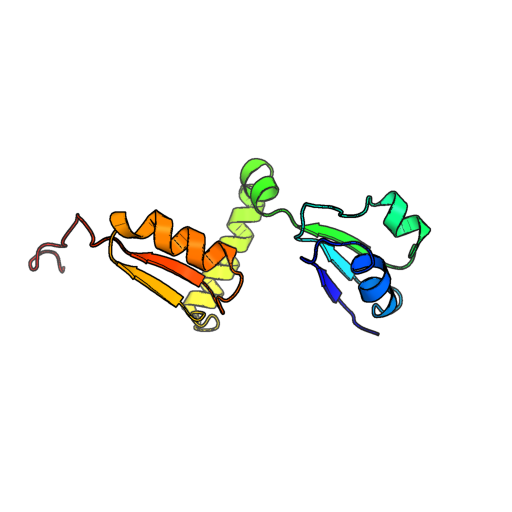 4.517 -7.505 12.105 1.00 88.25 107 ALA A CA 1
ATOM 871 C C . ALA A 1 107 ? 3.781 -8.863 12.080 1.00 88.25 107 ALA A C 1
ATOM 873 O O . ALA A 1 107 ? 3.694 -9.518 11.047 1.00 88.25 107 ALA A O 1
ATOM 874 N N . SER A 1 108 ? 3.251 -9.301 13.228 1.00 84.50 108 SER A N 1
ATOM 875 C CA . SER A 1 108 ? 2.536 -10.581 13.378 1.00 84.50 108 SER A CA 1
ATOM 876 C C . SER A 1 108 ? 1.013 -10.427 13.270 1.00 84.50 108 SER A C 1
ATOM 878 O O . SER A 1 108 ? 0.267 -11.387 13.446 1.00 84.50 108 SER A O 1
ATOM 880 N N . ASN A 1 109 ? 0.526 -9.209 13.025 1.00 90.81 109 ASN A N 1
ATOM 881 C CA . ASN A 1 109 ? -0.896 -8.922 12.914 1.00 90.81 109 ASN A CA 1
ATOM 882 C C . ASN A 1 109 ? 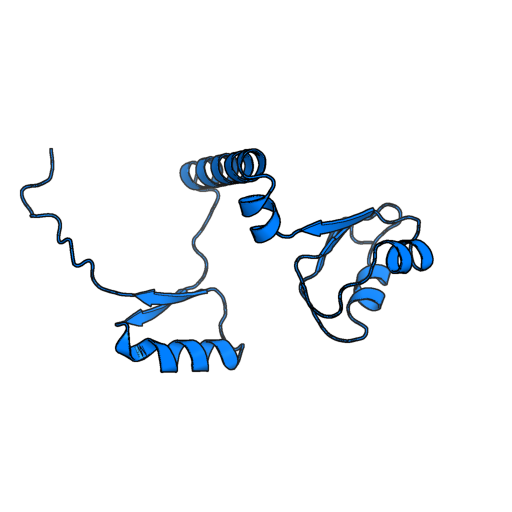-1.430 -9.289 11.524 1.00 90.81 109 ASN A C 1
ATOM 884 O O . ASN A 1 109 ? -0.908 -8.850 10.502 1.00 90.81 109 ASN A O 1
ATOM 888 N N . ILE A 1 110 ? -2.547 -10.014 11.495 1.00 94.12 110 ILE A N 1
ATOM 889 C CA . ILE A 1 110 ? -3.358 -10.189 10.289 1.00 94.12 110 ILE A CA 1
ATOM 890 C C . ILE A 1 110 ? -4.568 -9.265 10.416 1.00 94.12 110 ILE A C 1
ATOM 892 O O . ILE A 1 110 ? -5.381 -9.418 11.326 1.00 94.12 110 ILE A O 1
ATOM 896 N N . GLY A 1 111 ? -4.677 -8.296 9.505 1.00 94.00 111 GLY A N 1
ATOM 897 C CA . GLY A 1 111 ? -5.715 -7.267 9.540 1.00 94.00 111 GLY A CA 1
ATOM 898 C C . GLY A 1 111 ? -5.286 -6.011 10.305 1.00 94.00 111 GLY A C 1
ATOM 899 O O . GLY A 1 111 ? -4.137 -5.574 10.206 1.00 94.00 111 GLY A O 1
ATOM 900 N N . LYS A 1 112 ? -6.216 -5.389 11.035 1.00 96.00 112 LYS A N 1
ATOM 901 C CA . LYS A 1 112 ? -6.036 -4.072 11.661 1.00 96.00 112 LYS A CA 1
ATOM 902 C C . LYS A 1 112 ? -5.823 -4.177 13.170 1.00 96.00 112 LYS A C 1
ATOM 904 O O . LYS A 1 112 ? -6.597 -4.825 13.864 1.00 96.00 112 LYS A O 1
ATOM 909 N N . VAL A 1 113 ? -4.824 -3.465 13.686 1.00 96.50 113 VAL A N 1
ATOM 910 C CA . VAL A 1 113 ? -4.667 -3.218 15.128 1.00 96.50 113 VAL A CA 1
ATOM 911 C C . VAL A 1 113 ? -5.446 -1.958 15.500 1.00 96.50 113 VAL A C 1
ATOM 913 O O . VAL A 1 113 ? -5.279 -0.921 14.852 1.00 96.50 113 VAL A O 1
ATOM 916 N N . VAL A 1 114 ? -6.309 -2.052 16.511 1.00 96.00 114 VAL A N 1
ATOM 917 C CA . VAL A 1 114 ? -7.183 -0.962 16.969 1.00 96.00 114 VAL A CA 1
ATOM 918 C C . VAL A 1 114 ? -7.020 -0.778 18.473 1.00 96.00 114 VAL A C 1
ATOM 920 O O . VAL A 1 114 ? -6.934 -1.751 19.214 1.00 96.00 114 VAL A O 1
ATOM 923 N N . ILE A 1 115 ? -7.001 0.474 18.926 1.00 96.06 115 ILE A N 1
ATOM 924 C CA . ILE A 1 115 ? -7.162 0.816 20.340 1.00 96.06 115 ILE A CA 1
ATOM 925 C C . ILE A 1 115 ? -8.588 1.340 20.501 1.00 96.06 115 ILE A C 1
ATOM 927 O O . ILE A 1 115 ? -8.938 2.366 19.920 1.00 96.06 115 ILE A O 1
ATOM 931 N N . SER A 1 116 ? -9.425 0.614 21.237 1.00 93.56 116 SER A N 1
ATOM 932 C CA . SER A 1 116 ? -10.824 0.971 21.463 1.00 93.56 116 SER A CA 1
ATOM 933 C C . SER A 1 116 ? -10.962 1.784 22.746 1.00 93.56 116 SER A C 1
ATOM 935 O O . SER A 1 116 ? -10.555 1.326 23.813 1.00 93.56 116 SER A O 1
ATOM 937 N N . GLN A 1 117 ? -11.590 2.952 22.652 1.00 88.12 117 GLN A N 1
ATOM 938 C CA . GLN A 1 117 ? -11.950 3.787 23.796 1.00 88.12 117 GLN A CA 1
ATOM 939 C C . GLN A 1 117 ? -13.482 3.818 23.913 1.00 88.12 117 GLN A C 1
ATOM 941 O O . GLN A 1 117 ? -14.128 4.156 22.916 1.00 88.12 117 GLN A O 1
ATOM 946 N N . PRO A 1 118 ? -14.092 3.482 25.069 1.00 78.69 118 PRO A N 1
ATOM 947 C CA . PRO A 1 118 ? -15.511 3.731 25.298 1.00 78.69 118 PRO A CA 1
ATOM 948 C C . PRO A 1 118 ? -15.887 5.172 24.952 1.00 78.69 118 PRO A C 1
ATOM 950 O O . PRO A 1 118 ? -15.193 6.125 25.320 1.00 78.69 118 PRO A O 1
ATOM 953 N N . SER A 1 119 ? -17.001 5.325 24.234 1.00 75.88 119 SER A N 1
ATOM 954 C CA . SER A 1 119 ? -17.549 6.642 23.926 1.00 75.88 119 SER A CA 1
ATOM 955 C C . SER A 1 119 ? -17.790 7.402 25.229 1.00 75.88 119 SER A C 1
ATOM 957 O O . SER A 1 119 ? -18.539 6.945 26.088 1.00 75.88 119 SER A O 1
ATOM 959 N N . ARG A 1 120 ? -17.183 8.586 25.370 1.00 66.50 120 ARG A N 1
ATOM 960 C CA . ARG A 1 120 ? -17.538 9.526 26.450 1.00 66.50 120 ARG A CA 1
ATOM 961 C C . ARG A 1 120 ? -18.902 10.183 26.217 1.00 66.50 120 ARG A C 1
ATOM 963 O O . ARG A 1 120 ? -19.442 10.803 27.124 1.00 66.50 120 ARG A O 1
ATOM 970 N N . MET A 1 121 ? -19.455 10.023 25.015 1.00 60.50 121 MET A N 1
ATOM 971 C CA . MET A 1 121 ? -20.831 10.358 24.680 1.00 60.50 121 MET A CA 1
ATOM 972 C C . MET A 1 121 ? -21.650 9.067 24.747 1.00 60.50 121 MET A C 1
ATOM 974 O O . MET A 1 121 ? -21.814 8.371 23.743 1.00 60.50 121 MET A O 1
ATOM 978 N N . ALA A 1 122 ? -22.121 8.695 25.934 1.00 60.28 122 ALA A N 1
ATOM 979 C CA . ALA A 1 122 ? -23.241 7.768 25.988 1.00 60.28 122 ALA A CA 1
ATOM 980 C C . ALA A 1 122 ? -24.438 8.497 25.359 1.00 60.28 122 ALA A C 1
ATOM 982 O O . ALA A 1 122 ? -24.799 9.580 25.823 1.00 60.28 122 ALA A O 1
ATOM 983 N N . CYS A 1 123 ? -25.029 7.951 24.289 1.00 58.59 123 CYS A N 1
ATOM 984 C CA . CYS A 1 123 ? -26.380 8.374 23.928 1.00 58.59 123 CYS A CA 1
ATOM 985 C C . CYS A 1 123 ? -27.246 8.121 25.154 1.00 58.59 123 CYS A C 1
ATOM 987 O O . CYS A 1 123 ? -27.226 7.017 25.709 1.00 58.59 123 CYS A O 1
ATOM 989 N N . ARG A 1 124 ? -27.956 9.153 25.611 1.00 61.88 124 ARG A N 1
ATOM 990 C CA . ARG A 1 124 ? -28.947 8.930 26.649 1.00 61.88 124 ARG A CA 1
ATOM 991 C C . ARG A 1 124 ? -29.988 7.940 26.097 1.00 61.88 124 ARG A C 1
ATOM 993 O O . ARG A 1 124 ? -30.302 8.003 24.907 1.00 61.88 124 ARG A O 1
ATOM 1000 N N . PRO A 1 125 ? -30.497 7.011 26.917 1.00 61.28 125 PRO A N 1
ATOM 1001 C CA . PRO A 1 125 ? -31.455 6.002 26.463 1.00 61.28 125 PRO A CA 1
ATOM 1002 C C . PRO A 1 125 ? -32.774 6.595 25.931 1.00 61.28 125 PRO A C 1
ATOM 1004 O O . PRO A 1 125 ? -33.514 5.893 25.254 1.00 61.28 125 PRO A O 1
ATOM 1007 N N . ASP A 1 126 ? -33.048 7.875 26.194 1.00 68.50 126 ASP A N 1
ATOM 1008 C CA . ASP A 1 126 ? -34.197 8.655 25.717 1.00 68.50 126 ASP A CA 1
ATOM 1009 C C . ASP A 1 126 ? -33.932 9.422 24.402 1.00 68.50 126 ASP A C 1
ATOM 1011 O O . ASP A 1 126 ? -34.800 10.150 23.935 1.00 68.50 126 ASP A O 1
ATOM 1015 N N . ALA A 1 127 ? -32.755 9.268 23.783 1.00 64.12 127 ALA A N 1
ATOM 1016 C CA . ALA A 1 127 ? -32.364 9.975 22.558 1.00 64.12 127 ALA A CA 1
ATOM 1017 C C . ALA A 1 127 ? -32.639 9.187 21.257 1.00 64.12 127 ALA A C 1
ATOM 1019 O O . ALA A 1 127 ? -31.901 9.334 20.279 1.00 64.12 127 ALA A O 1
ATOM 1020 N N . ALA A 1 128 ? -33.674 8.344 21.234 1.00 51.38 128 ALA A N 1
ATOM 1021 C CA . ALA A 1 128 ? -34.229 7.796 19.994 1.00 51.38 128 ALA A CA 1
ATOM 1022 C C . ALA A 1 128 ? -35.470 8.619 19.578 1.00 51.38 128 ALA A C 1
ATOM 1024 O O . ALA A 1 128 ? -36.197 9.059 20.468 1.00 51.38 128 ALA A O 1
ATOM 1025 N N . PRO A 1 129 ? -35.682 8.869 18.271 1.00 55.44 129 PRO A N 1
ATOM 1026 C CA . PRO A 1 129 ? -36.825 9.635 17.767 1.00 55.44 129 PRO A CA 1
ATOM 1027 C C . PRO A 1 129 ? -38.173 8.943 17.996 1.00 55.44 129 PRO A C 1
ATOM 1029 O O . PRO A 1 129 ? -38.201 7.691 18.050 1.00 55.44 129 PRO A O 1
#

Foldseek 3Di:
DDQEDEDADDDPPPVVVSVVPADFQHEYEYAHDHPDDDPVVCCVVRVRYHYDYDDLPVCCVPVVVVNVVVVVVVVVCVVVVVDDAWDEDEAEDPVCVVVLVVVVVVVPDGHYYYYDYPDPDDPDPPPDD

InterPro domains:
  IPR020843 Enoylreductase domain [SM00829] (1-115)
  IPR036291 NAD(P)-binding domain superfamily [SSF51735] (1-85)